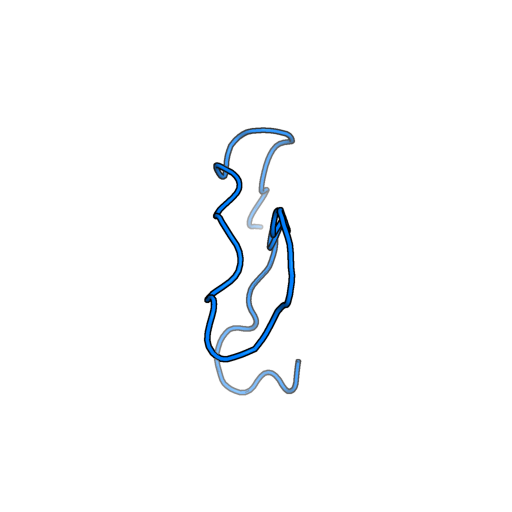Protein AF-A0A436CKX1-F1 (afdb_monomer)

Secondary structure (DSSP, 8-state):
-----TTSS--EEPPTTT-SS--EE-----PPTT---

pLDDT: mean 91.62, std 7.26, range [63.84, 98.12]

Radius of gyration: 12.93 Å; Cα contacts (8 Å, |Δi|>4): 26; chains: 1; 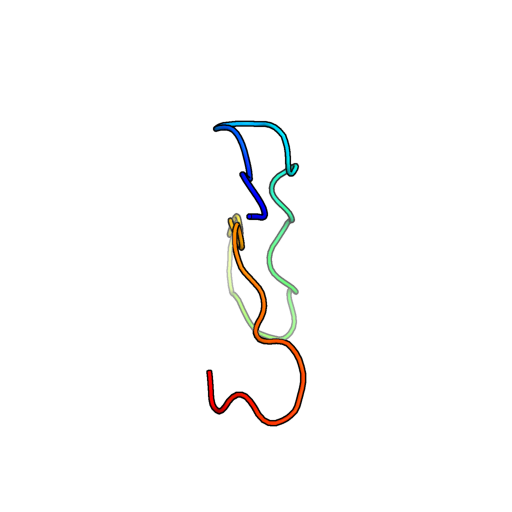bounding box: 26×18×33 Å

Sequence (37 aa):
MDITRNGSQASAKGPADYFTGAVRIDAPFKGSEPARV

Structure (mmCIF, N/CA/C/O backbone):
data_AF-A0A436CKX1-F1
#
_entry.id   AF-A0A436CKX1-F1
#
loop_
_atom_site.group_PDB
_atom_site.id
_atom_site.type_symbol
_atom_site.label_atom_id
_atom_site.label_alt_id
_atom_site.label_comp_id
_atom_site.label_asym_id
_atom_site.label_entity_id
_atom_site.label_seq_id
_atom_site.pdbx_PDB_ins_code
_atom_site.Cartn_x
_atom_site.Cartn_y
_atom_site.Cartn_z
_atom_site.occupancy
_atom_site.B_iso_or_equiv
_atom_site.auth_seq_id
_atom_site.auth_comp_id
_atom_site.auth_asym_id
_atom_site.auth_atom_id
_atom_site.pdbx_PDB_model_num
ATOM 1 N N . MET A 1 1 ? 12.829 -0.906 -17.986 1.00 79.12 1 MET A N 1
ATOM 2 C CA . MET A 1 1 ? 12.318 0.356 -17.416 1.00 79.12 1 MET A CA 1
ATOM 3 C C . MET A 1 1 ? 10.909 0.078 -16.940 1.00 79.12 1 MET A C 1
ATOM 5 O O . MET A 1 1 ? 10.114 -0.357 -17.762 1.00 79.12 1 MET A O 1
ATOM 9 N N . ASP A 1 2 ? 10.632 0.272 -15.656 1.00 84.88 2 ASP A N 1
ATOM 10 C CA . ASP A 1 2 ? 9.283 0.159 -15.095 1.00 84.88 2 ASP A CA 1
ATOM 11 C C . ASP A 1 2 ? 8.843 1.555 -14.634 1.00 84.88 2 ASP A C 1
ATOM 13 O O . ASP A 1 2 ? 9.620 2.260 -13.987 1.00 84.88 2 ASP A O 1
ATOM 17 N N . ILE A 1 3 ? 7.661 2.000 -15.062 1.00 89.94 3 ILE A N 1
ATOM 18 C CA . ILE A 1 3 ? 7.154 3.355 -14.811 1.00 89.94 3 ILE A CA 1
ATOM 19 C C . ILE A 1 3 ? 5.801 3.236 -14.120 1.00 89.94 3 ILE A C 1
ATOM 21 O O . ILE A 1 3 ? 4.766 3.083 -14.772 1.00 89.94 3 ILE A O 1
ATOM 25 N N . THR A 1 4 ? 5.801 3.399 -12.800 1.00 90.19 4 THR A N 1
ATOM 26 C CA . THR A 1 4 ? 4.570 3.563 -12.025 1.00 90.19 4 THR A CA 1
ATOM 27 C C . THR A 1 4 ? 4.067 4.993 -12.190 1.00 90.19 4 THR A C 1
ATOM 29 O O . THR A 1 4 ? 4.704 5.949 -11.743 1.00 90.19 4 THR A O 1
ATOM 32 N N . ARG A 1 5 ? 2.929 5.167 -12.865 1.00 93.00 5 ARG A N 1
ATOM 33 C CA . ARG A 1 5 ? 2.322 6.492 -13.054 1.00 93.00 5 ARG A CA 1
ATOM 34 C C . ARG A 1 5 ? 1.619 6.938 -11.775 1.00 93.00 5 ARG A C 1
ATOM 36 O O . ARG A 1 5 ? 1.100 6.123 -11.017 1.00 93.00 5 ARG A O 1
ATOM 43 N N . ASN A 1 6 ? 1.552 8.249 -11.552 1.00 93.12 6 ASN A N 1
ATOM 44 C CA . ASN A 1 6 ? 0.774 8.787 -10.439 1.00 93.12 6 ASN A CA 1
ATOM 45 C C . ASN A 1 6 ? -0.687 8.301 -10.533 1.00 93.12 6 ASN A C 1
ATOM 47 O O . ASN A 1 6 ? -1.285 8.341 -11.608 1.00 93.12 6 ASN A O 1
ATOM 51 N N . GLY A 1 7 ? -1.220 7.791 -9.422 1.00 92.12 7 GLY A N 1
ATOM 52 C CA . GLY A 1 7 ? -2.589 7.280 -9.335 1.00 92.12 7 GLY A CA 1
ATOM 53 C C . GLY A 1 7 ? -2.823 5.886 -9.927 1.00 92.12 7 GLY A C 1
ATOM 54 O O . GLY A 1 7 ? -3.942 5.391 -9.838 1.00 92.12 7 GLY A O 1
ATOM 55 N N . SER A 1 8 ? -1.815 5.213 -10.500 1.00 94.00 8 SER A N 1
ATOM 56 C CA . SER A 1 8 ? -2.005 3.859 -11.051 1.00 94.00 8 SER A CA 1
ATOM 57 C C . SER A 1 8 ? -2.105 2.764 -9.985 1.00 94.00 8 SER A C 1
ATOM 59 O O . SER A 1 8 ? -2.539 1.657 -10.289 1.00 94.00 8 SER A O 1
ATOM 61 N N 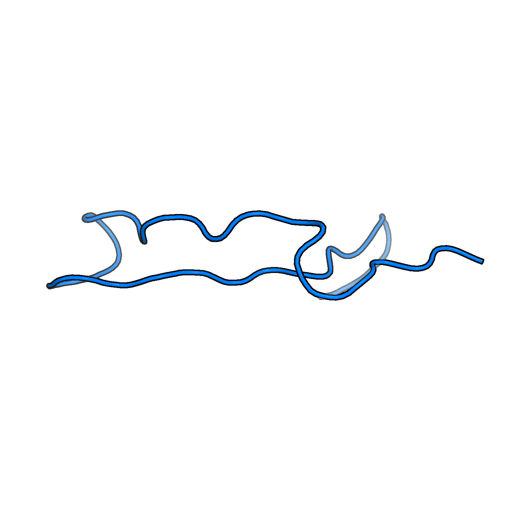. GLN A 1 9 ? -1.693 3.051 -8.749 1.00 93.69 9 GLN A N 1
ATOM 62 C CA . GLN A 1 9 ? -1.910 2.188 -7.590 1.00 93.69 9 GLN A CA 1
ATOM 63 C C . GLN A 1 9 ? -2.869 2.870 -6.619 1.00 93.69 9 GLN A C 1
ATOM 65 O O . GLN A 1 9 ? -2.671 4.028 -6.251 1.00 93.69 9 GLN A O 1
ATOM 70 N N . ALA A 1 10 ? -3.906 2.138 -6.213 1.00 94.94 10 ALA A N 1
ATOM 71 C CA . ALA A 1 10 ? -4.876 2.616 -5.240 1.00 94.94 10 ALA A CA 1
ATOM 72 C C . ALA A 1 10 ? -4.275 2.637 -3.830 1.00 94.94 10 ALA A C 1
ATOM 74 O O . ALA A 1 10 ? -3.519 1.743 -3.446 1.00 94.94 10 ALA A O 1
ATOM 75 N N . SER A 1 11 ? -4.664 3.635 -3.042 1.00 96.81 11 SER A N 1
ATOM 76 C CA . SER A 1 11 ? -4.339 3.679 -1.621 1.00 96.81 11 SER A CA 1
ATOM 77 C C . SER A 1 11 ? -5.063 2.574 -0.852 1.00 96.81 11 SER A C 1
ATOM 79 O O . SER A 1 11 ? -6.197 2.215 -1.175 1.00 96.81 11 SER A O 1
ATOM 81 N N . ALA A 1 12 ? -4.448 2.099 0.228 1.00 96.50 12 ALA A N 1
ATOM 82 C CA . ALA A 1 12 ? -5.050 1.143 1.153 1.00 96.50 12 ALA A CA 1
ATOM 83 C C . ALA A 1 12 ? -5.386 1.795 2.501 1.00 96.50 12 ALA A C 1
ATOM 85 O O . ALA A 1 12 ? -4.817 2.822 2.877 1.00 96.50 12 ALA A O 1
ATOM 86 N N . LYS A 1 13 ? -6.297 1.183 3.263 1.00 98.00 13 LYS A N 1
ATOM 87 C CA . LYS A 1 13 ? -6.512 1.538 4.671 1.00 98.00 13 LYS A CA 1
ATOM 88 C C . LYS A 1 13 ? -5.455 0.851 5.541 1.00 98.00 13 LYS A C 1
ATOM 90 O O . LYS A 1 13 ? -5.173 -0.328 5.341 1.00 98.00 13 LYS A O 1
ATOM 95 N N . GLY A 1 14 ? -4.903 1.576 6.513 1.00 97.50 14 GLY A N 1
ATOM 96 C CA . GLY A 1 14 ? -3.980 1.024 7.503 1.00 97.50 14 GLY A CA 1
ATOM 97 C C . GLY A 1 14 ? -4.647 -0.048 8.383 1.00 97.50 14 GLY A C 1
ATOM 98 O O . GLY A 1 14 ? -5.796 0.152 8.791 1.00 97.50 14 GLY A O 1
ATOM 99 N N . PRO A 1 15 ? -3.967 -1.172 8.685 1.00 97.50 15 PRO A N 1
ATOM 100 C CA . PRO A 1 15 ? -4.483 -2.191 9.599 1.00 97.50 15 PRO A CA 1
ATOM 101 C C . PRO A 1 15 ? -4.744 -1.629 11.001 1.00 97.50 15 PRO A C 1
ATOM 103 O O . PRO A 1 15 ? -3.917 -0.891 11.534 1.00 97.50 15 PRO A O 1
ATOM 106 N N . ALA A 1 16 ? -5.864 -2.013 11.617 1.00 97.25 16 ALA A N 1
ATOM 107 C CA . ALA A 1 16 ? -6.225 -1.553 12.963 1.00 97.25 16 ALA A CA 1
ATOM 108 C C . ALA A 1 16 ? -5.251 -2.053 14.044 1.00 97.25 16 ALA A C 1
ATOM 110 O O . ALA A 1 16 ? -5.048 -1.376 15.045 1.00 97.25 16 ALA A O 1
ATOM 111 N N . ASP A 1 17 ? -4.602 -3.194 13.807 1.00 98.06 17 ASP A N 1
ATOM 112 C CA . ASP A 1 17 ? -3.623 -3.772 14.733 1.00 98.06 17 ASP A CA 1
ATOM 113 C C . ASP A 1 17 ? -2.355 -2.912 14.860 1.00 98.06 17 ASP A C 1
ATOM 115 O O . ASP A 1 17 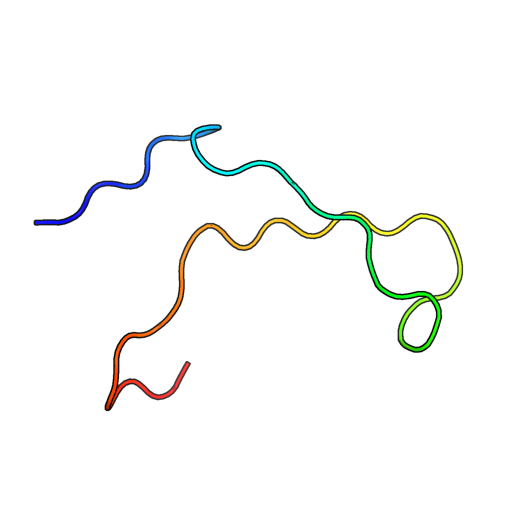? -1.634 -3.013 15.850 1.00 98.06 17 ASP A O 1
ATOM 119 N N . TYR A 1 18 ? -2.074 -2.064 13.861 1.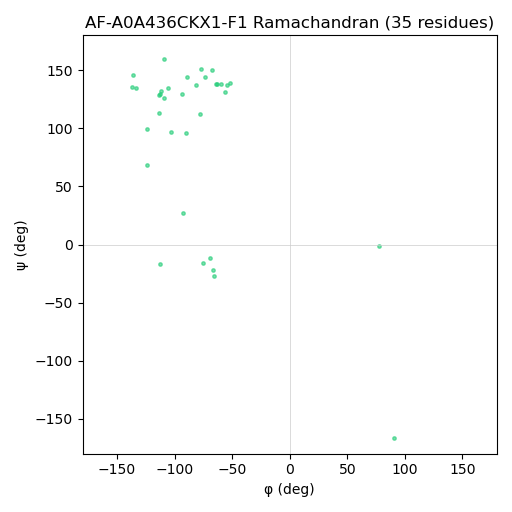00 97.56 18 TYR A N 1
ATOM 120 C CA . TYR A 1 18 ? -0.871 -1.225 13.808 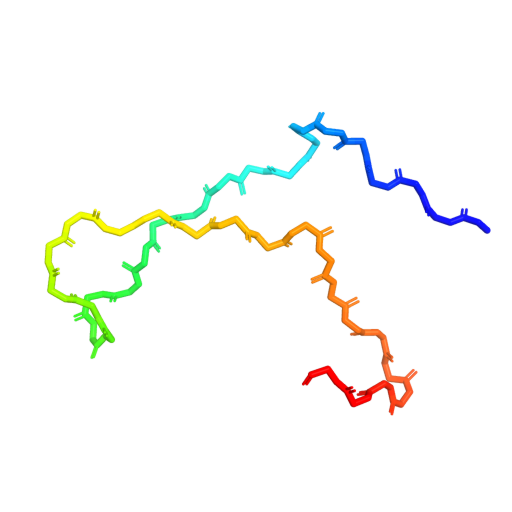1.00 97.56 18 TYR A CA 1
ATOM 121 C C . TYR A 1 18 ? -1.165 0.272 13.940 1.00 97.56 18 TYR A C 1
ATOM 123 O O . TYR A 1 18 ? -0.250 1.047 14.215 1.00 97.56 18 TYR A O 1
ATOM 131 N N . PHE A 1 19 ? -2.417 0.698 13.748 1.00 97.19 19 PHE A N 1
ATOM 132 C CA . PHE A 1 19 ? -2.787 2.110 13.717 1.00 97.19 19 PHE A CA 1
ATOM 133 C C . PHE A 1 19 ? -4.077 2.395 14.489 1.00 97.19 19 PHE A C 1
ATOM 135 O O . PHE A 1 19 ? -5.098 1.740 14.291 1.00 97.19 19 PHE A O 1
ATOM 142 N N . THR A 1 20 ? -4.061 3.470 15.278 1.00 97.56 20 THR A N 1
ATOM 143 C CA . THR A 1 20 ? -5.268 4.060 15.870 1.00 97.56 20 THR A CA 1
ATOM 144 C C . THR A 1 20 ? -5.797 5.175 14.966 1.00 97.56 20 THR A C 1
AT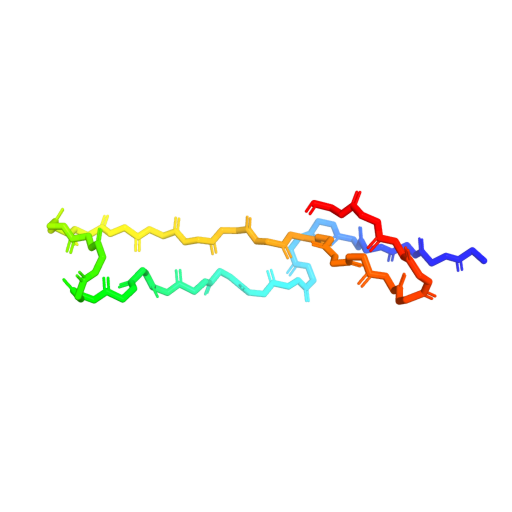OM 146 O O . THR A 1 20 ? -5.055 6.082 14.593 1.00 97.56 20 THR A O 1
ATOM 149 N N . GLY A 1 21 ? -7.093 5.146 14.643 1.00 96.25 21 GLY A N 1
ATOM 150 C CA . GLY A 1 21 ? -7.748 6.156 13.801 1.00 96.25 21 GLY A CA 1
ATOM 151 C C . GLY A 1 21 ? -7.746 5.829 12.301 1.00 96.25 21 GLY A C 1
ATOM 152 O O . GLY A 1 21 ? -7.521 4.693 11.885 1.00 96.25 21 GLY A O 1
ATOM 153 N N . ALA A 1 22 ? -8.071 6.821 11.466 1.00 97.38 22 ALA A N 1
ATOM 154 C CA . ALA A 1 22 ? -8.189 6.648 10.017 1.00 97.38 22 ALA A CA 1
ATOM 155 C C . ALA A 1 22 ? -6.846 6.904 9.311 1.00 97.38 22 ALA A C 1
ATOM 157 O O . ALA A 1 22 ? -6.508 8.044 9.004 1.00 97.38 22 ALA A O 1
ATOM 158 N N . VAL A 1 23 ? -6.096 5.833 9.033 1.00 98.12 23 VAL A N 1
ATOM 159 C CA . VAL A 1 23 ? -4.806 5.895 8.324 1.00 98.12 23 VAL A CA 1
ATOM 160 C C . VAL A 1 23 ? -4.942 5.390 6.886 1.00 98.12 23 VAL A C 1
ATOM 162 O O . VAL A 1 23 ? -5.555 4.348 6.640 1.00 98.12 23 VAL A O 1
ATOM 165 N N . ARG A 1 24 ? -4.349 6.126 5.936 1.00 97.69 24 ARG A N 1
ATOM 166 C CA . ARG A 1 24 ? -4.257 5.786 4.506 1.00 97.69 24 ARG A CA 1
ATOM 167 C C . ARG A 1 24 ? -2.803 5.483 4.147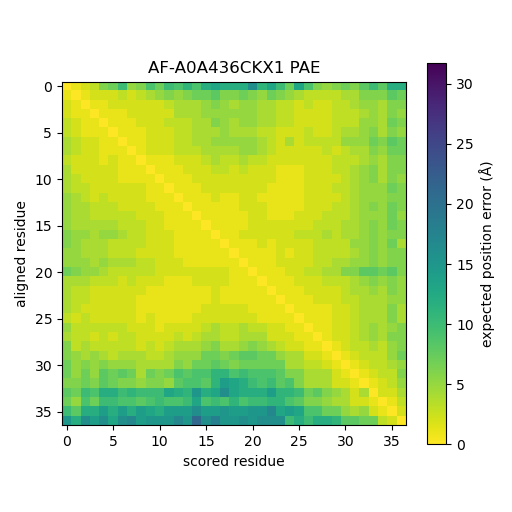 1.00 97.69 24 ARG A C 1
ATOM 169 O O . ARG A 1 24 ? -1.919 6.256 4.500 1.00 97.69 24 ARG A O 1
ATOM 176 N N . ILE A 1 25 ? -2.571 4.383 3.440 1.00 96.69 25 ILE A N 1
ATOM 177 C CA . ILE A 1 25 ? -1.252 3.933 2.993 1.00 96.69 25 ILE A CA 1
ATOM 178 C C . ILE A 1 25 ? -1.147 4.118 1.479 1.00 96.69 25 ILE A C 1
ATOM 180 O O . ILE A 1 25 ? -1.971 3.587 0.733 1.00 96.69 25 ILE A O 1
ATOM 184 N N . ASP A 1 26 ? -0.104 4.828 1.051 1.00 95.69 26 ASP A N 1
ATOM 185 C CA . ASP A 1 26 ? 0.340 4.930 -0.339 1.00 95.69 26 ASP A CA 1
ATOM 186 C C . ASP A 1 26 ? 1.712 4.254 -0.462 1.00 95.69 26 ASP A C 1
ATOM 188 O O . ASP A 1 26 ? 2.690 4.734 0.108 1.00 95.69 26 ASP A O 1
ATOM 192 N N . ALA A 1 27 ? 1.792 3.139 -1.192 1.00 91.06 27 ALA A N 1
ATOM 193 C CA . ALA A 1 27 ? 3.023 2.355 -1.348 1.00 91.06 27 ALA A CA 1
ATOM 194 C C . ALA A 1 27 ? 3.399 2.182 -2.836 1.00 91.06 27 ALA A C 1
ATOM 196 O O . ALA A 1 27 ? 3.314 1.074 -3.357 1.00 91.06 27 ALA A O 1
ATOM 197 N N . PRO A 1 28 ? 3.805 3.262 -3.538 1.00 90.00 28 PRO A N 1
ATOM 198 C CA . PRO A 1 28 ? 3.957 3.276 -5.000 1.00 90.00 28 PRO A CA 1
ATOM 199 C C . PRO A 1 28 ? 5.118 2.426 -5.543 1.00 90.00 28 PRO A C 1
ATOM 201 O O . PRO A 1 28 ? 5.212 2.210 -6.753 1.00 90.00 28 PRO A O 1
ATOM 204 N N . PHE A 1 29 ? 6.017 1.961 -4.674 1.00 87.62 29 PHE A N 1
ATOM 205 C CA . PHE A 1 29 ? 7.146 1.111 -5.031 1.00 87.62 29 PHE A CA 1
ATOM 206 C C . PHE A 1 29 ? 7.293 -0.037 -4.033 1.00 87.62 29 PHE A C 1
ATOM 208 O O . PHE A 1 29 ? 7.056 0.110 -2.835 1.00 87.62 29 PHE A O 1
ATOM 215 N N . LYS A 1 30 ? 7.732 -1.187 -4.543 1.00 85.44 30 LYS A N 1
ATOM 216 C CA . LYS A 1 30 ? 8.129 -2.350 -3.753 1.00 85.44 30 LYS A CA 1
ATOM 217 C C . LYS A 1 30 ? 9.453 -2.859 -4.307 1.00 85.44 30 LYS A C 1
ATOM 219 O O . LYS A 1 30 ? 9.603 -2.966 -5.522 1.00 85.44 30 LYS A O 1
ATOM 224 N N . GLY A 1 31 ? 10.406 -3.162 -3.429 1.00 86.38 31 GLY A N 1
ATOM 225 C CA . GLY A 1 31 ? 11.655 -3.796 -3.840 1.00 86.38 31 GLY A CA 1
ATOM 226 C C . GLY A 1 31 ? 11.403 -5.192 -4.419 1.00 86.38 31 GLY A C 1
ATOM 227 O O . GLY A 1 31 ? 10.599 -5.952 -3.878 1.00 86.38 31 GLY A O 1
ATOM 228 N N . SER A 1 32 ? 12.089 -5.531 -5.509 1.00 86.12 32 SER A N 1
ATOM 229 C CA . SER A 1 32 ? 12.222 -6.909 -5.996 1.00 86.12 32 SER A CA 1
ATOM 230 C C . SER A 1 32 ? 13.438 -7.560 -5.345 1.00 86.12 32 SER A C 1
ATOM 232 O O . SER A 1 32 ? 14.452 -6.889 -5.170 1.00 86.12 32 SER A O 1
ATOM 234 N N . GLU A 1 33 ? 13.394 -8.852 -5.023 1.00 87.31 33 GLU A N 1
ATOM 235 C CA . GLU A 1 33 ? 14.580 -9.553 -4.508 1.00 87.31 33 GLU A CA 1
ATOM 236 C C . GLU A 1 33 ? 15.796 -9.347 -5.437 1.00 87.31 33 GLU A C 1
ATOM 238 O O . GLU A 1 33 ? 15.631 -9.349 -6.661 1.00 87.31 33 GLU A O 1
ATOM 243 N N . PRO A 1 34 ? 17.015 -9.134 -4.905 1.00 89.31 34 PRO A N 1
ATOM 244 C CA . PRO A 1 34 ? 17.431 -9.183 -3.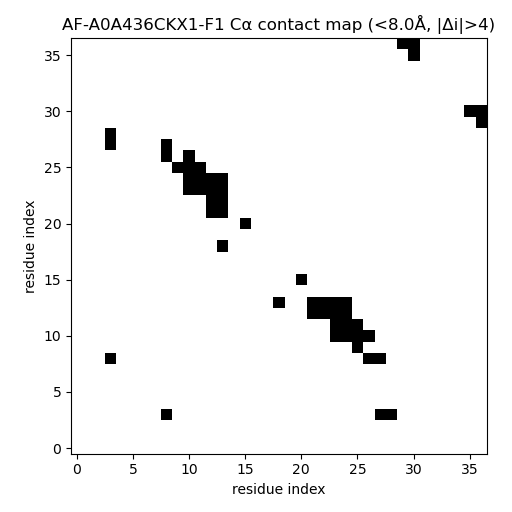498 1.00 89.31 34 PRO A CA 1
ATOM 245 C C . PRO A 1 34 ? 17.381 -7.814 -2.783 1.00 89.31 34 PRO A C 1
ATOM 247 O O . PRO A 1 34 ? 18.170 -7.567 -1.867 1.00 89.31 34 PRO A O 1
ATOM 250 N N . ALA A 1 35 ? 16.521 -6.889 -3.224 1.00 87.12 35 ALA A N 1
ATOM 251 C CA . ALA A 1 35 ? 16.461 -5.536 -2.678 1.00 87.12 35 ALA A CA 1
ATOM 252 C C . ALA A 1 35 ? 16.264 -5.531 -1.155 1.00 87.12 35 ALA A C 1
ATOM 254 O O . ALA A 1 35 ? 15.442 -6.264 -0.608 1.00 87.12 35 ALA A O 1
ATOM 255 N N . ARG A 1 36 ? 17.007 -4.646 -0.487 1.00 75.00 36 ARG A N 1
ATOM 256 C CA . ARG A 1 36 ? 16.787 -4.275 0.912 1.00 75.00 36 ARG A CA 1
ATOM 257 C C . ARG A 1 36 ? 16.099 -2.914 0.903 1.00 75.00 36 ARG A C 1
ATOM 259 O O . ARG A 1 36 ? 16.761 -1.906 0.673 1.00 75.00 36 ARG A O 1
ATOM 266 N N . VAL A 1 37 ? 14.775 -2.936 1.024 1.00 63.84 37 VAL A N 1
ATOM 267 C CA . VAL A 1 37 ? 13.900 -1.758 1.138 1.00 63.84 37 VAL A CA 1
ATOM 268 C C . VAL A 1 37 ? 13.504 -1.528 2.583 1.00 63.84 37 VAL A C 1
ATOM 270 O O . VAL A 1 37 ? 13.349 -2.538 3.304 1.00 63.84 37 VAL A O 1
#

Mean predicted aligned error: 4.02 Å

Solvent-accessible surface area (backbone atoms only — not comparable to full-atom values): 2815 Å² total; per-residue (Å²): 139,88,82,82,54,92,80,73,66,80,70,42,76,53,56,69,96,82,42,89,76,95,46,77,42,80,76,89,72,78,72,59,89,91,55,89,120

Foldseek 3Di:
DDDQDPPPDDWDWDDPVVDDDTDIDDDSDDDDPPDDD